Protein AF-A0A243R9X4-F1 (afdb_monomer_lite)

Secondary structure (DSSP, 8-state):
-EEE--TTS-EEEP-------SPP---TTT-S------HHHHHHHHHHS---HHHHHHHHH-----PPPPP-PPPPPPP-

Radius of gyration: 19.1 Å; chains: 1; bounding box: 31×38×65 Å

pLDDT: mean 81.18, std 12.4, range [52.31, 97.62]

Foldseek 3Di:
DDFDCDDPHTDDDDDDDDDDPDDDDDDCVVPVDDDDDDLVVVVVCVVPDDDDPVVVVCCVVDVDDDDPPPDDPDDDDDDD

Sequence (80 aa):
KFLCRGAISPYWLGVHEAVVTEPLRPDPAEIAWHGWVGERELQEAFRRWMFVPDAVDVMRRCPGRRVPSAATPRPTPPRS

Structure (mmCIF, N/CA/C/O backbone):
data_AF-A0A243R9X4-F1
#
_entry.id   AF-A0A243R9X4-F1
#
loop_
_atom_site.group_PDB
_atom_site.id
_atom_site.type_symbol
_atom_site.label_atom_id
_atom_site.label_alt_id
_atom_site.label_comp_id
_atom_site.label_asym_id
_atom_site.label_entity_id
_atom_site.label_seq_id
_atom_site.pdbx_PDB_ins_code
_atom_site.Cartn_x
_atom_site.Cartn_y
_atom_site.Cartn_z
_atom_site.occupancy
_atom_site.B_iso_or_equiv
_atom_site.auth_seq_id
_atom_site.auth_comp_id
_atom_site.auth_asym_id
_atom_site.auth_atom_id
_atom_site.pdbx_PDB_model_num
ATOM 1 N N . LYS A 1 1 ? 12.053 10.893 -0.154 1.00 68.19 1 LYS A N 1
ATOM 2 C CA . LYS A 1 1 ? 12.029 10.320 -1.522 1.00 68.19 1 LYS A CA 1
ATOM 3 C C . LYS A 1 1 ? 13.180 9.327 -1.636 1.00 68.19 1 LYS A C 1
ATOM 5 O O . LYS A 1 1 ? 14.242 9.632 -1.107 1.00 68.19 1 LYS A O 1
ATOM 10 N N . PHE A 1 2 ? 12.975 8.183 -2.281 1.00 76.56 2 PHE A N 1
ATOM 11 C CA . PHE A 1 2 ? 13.973 7.123 -2.463 1.00 76.56 2 PHE A CA 1
ATOM 12 C C . PHE A 1 2 ? 14.321 7.011 -3.942 1.00 76.56 2 PHE A C 1
ATOM 14 O O . PHE A 1 2 ? 13.424 7.073 -4.777 1.00 76.56 2 PHE A O 1
ATOM 21 N N . LEU A 1 3 ? 15.608 6.903 -4.270 1.00 79.31 3 LEU A N 1
ATOM 22 C CA . LEU A 1 3 ? 16.031 6.639 -5.642 1.00 79.31 3 LEU A CA 1
ATOM 23 C C . LEU A 1 3 ? 15.979 5.131 -5.886 1.00 79.31 3 LEU A C 1
ATOM 25 O O . LEU A 1 3 ? 16.829 4.391 -5.385 1.00 79.31 3 LEU A O 1
ATOM 29 N N . CYS A 1 4 ? 15.002 4.710 -6.674 1.00 76.75 4 CYS A N 1
ATOM 30 C CA . CYS A 1 4 ? 14.841 3.345 -7.141 1.00 76.75 4 CYS A CA 1
ATOM 31 C C . CYS A 1 4 ? 15.646 3.177 -8.429 1.00 76.75 4 CYS A C 1
ATOM 33 O O . CYS A 1 4 ? 15.471 3.935 -9.379 1.00 76.75 4 CYS A O 1
ATOM 35 N N . ARG A 1 5 ? 16.567 2.208 -8.461 1.00 73.12 5 ARG A N 1
ATOM 36 C CA . ARG A 1 5 ? 17.408 1.925 -9.642 1.00 73.12 5 ARG A CA 1
ATOM 37 C C . ARG A 1 5 ? 16.848 0.792 -10.520 1.00 73.12 5 ARG A C 1
ATOM 39 O O . ARG A 1 5 ? 17.549 0.330 -11.412 1.00 73.12 5 ARG A O 1
ATOM 46 N N . GLY A 1 6 ? 15.637 0.306 -10.232 1.00 66.12 6 GLY A N 1
ATOM 47 C CA . GLY A 1 6 ? 15.103 -0.956 -10.755 1.00 66.12 6 GLY A CA 1
ATOM 48 C C . GLY A 1 6 ? 14.049 -0.857 -11.871 1.00 66.12 6 GLY A C 1
ATOM 49 O O . GLY A 1 6 ? 13.323 0.125 -11.993 1.00 66.12 6 GLY A O 1
ATOM 50 N N . ALA A 1 7 ? 13.968 -1.960 -12.627 1.00 61.88 7 ALA A N 1
ATOM 51 C CA . ALA A 1 7 ? 12.968 -2.410 -13.610 1.00 61.88 7 ALA A CA 1
ATOM 52 C C . ALA A 1 7 ? 12.882 -1.727 -14.991 1.00 61.88 7 ALA A C 1
ATOM 54 O O . ALA A 1 7 ? 12.780 -2.460 -15.971 1.00 61.88 7 ALA A O 1
ATOM 55 N N . ILE A 1 8 ? 12.925 -0.393 -15.119 1.00 67.81 8 ILE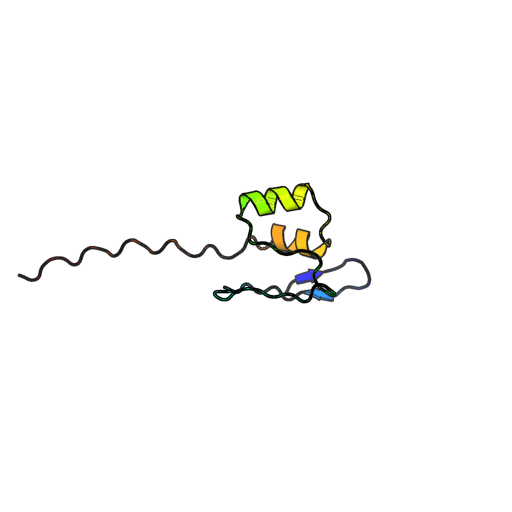 A N 1
ATOM 56 C CA . ILE A 1 8 ? 12.767 0.267 -16.444 1.00 67.81 8 ILE A CA 1
ATOM 57 C C . ILE A 1 8 ? 13.735 1.457 -16.640 1.00 67.81 8 ILE A C 1
ATOM 59 O O . ILE A 1 8 ? 14.284 1.624 -17.725 1.00 67.81 8 ILE A O 1
ATOM 63 N N . SER A 1 9 ? 13.994 2.260 -15.598 1.00 71.00 9 SER A N 1
ATOM 64 C CA . SER A 1 9 ? 14.951 3.390 -15.553 1.00 71.00 9 SER A CA 1
ATOM 65 C C . SER A 1 9 ? 15.026 3.918 -14.106 1.00 71.00 9 SER A C 1
ATOM 67 O O . SER A 1 9 ? 14.084 3.657 -13.353 1.00 71.00 9 SER A O 1
ATOM 69 N N . PRO A 1 10 ? 16.074 4.646 -13.658 1.00 77.50 10 PRO A N 1
ATOM 70 C CA . PRO A 1 10 ? 16.068 5.232 -12.324 1.00 77.50 10 PRO A CA 1
ATOM 71 C C . PRO A 1 10 ? 14.893 6.193 -12.137 1.00 77.50 10 PRO A C 1
ATOM 73 O O . PRO A 1 10 ? 14.671 7.084 -12.956 1.00 77.50 10 PRO A O 1
ATOM 76 N N . TYR A 1 11 ? 14.172 6.051 -11.031 1.00 83.00 11 TYR A N 1
ATOM 77 C CA . TYR A 1 11 ? 13.051 6.922 -10.705 1.00 83.00 11 TYR A CA 1
ATOM 78 C C . TYR A 1 11 ? 13.025 7.261 -9.215 1.00 83.00 11 TYR A C 1
ATOM 80 O O . TYR A 1 11 ? 13.594 6.561 -8.373 1.00 83.00 11 TYR A O 1
ATOM 88 N N . TRP A 1 12 ? 12.385 8.380 -8.884 1.00 85.88 12 TRP A N 1
ATOM 89 C CA . TRP A 1 12 ? 12.216 8.815 -7.503 1.00 85.88 12 TRP A CA 1
ATOM 90 C C . TRP A 1 12 ? 10.865 8.361 -6.967 1.00 85.88 12 TRP A C 1
ATOM 92 O O . TRP A 1 12 ? 9.826 8.760 -7.485 1.00 85.88 12 TRP A O 1
ATOM 102 N N . LEU A 1 13 ? 10.883 7.605 -5.875 1.00 85.56 13 LEU A N 1
ATOM 103 C CA . LEU A 1 13 ? 9.692 7.200 -5.145 1.00 85.56 13 LEU A CA 1
ATOM 104 C C . LEU A 1 13 ? 9.433 8.155 -3.969 1.00 85.56 13 LEU A C 1
ATOM 106 O O . LEU A 1 13 ? 10.299 8.372 -3.112 1.00 85.56 13 LEU A O 1
ATOM 110 N N . GLY A 1 14 ? 8.241 8.748 -3.915 1.00 87.69 14 GLY A N 1
ATOM 111 C CA . GLY A 1 14 ? 7.723 9.417 -2.719 1.00 87.69 14 GLY A CA 1
ATOM 112 C C . GLY A 1 14 ? 7.093 8.388 -1.782 1.00 87.69 14 GLY A C 1
ATOM 113 O O . GLY A 1 14 ? 6.301 7.573 -2.233 1.00 87.69 14 GLY A O 1
ATOM 114 N N . VA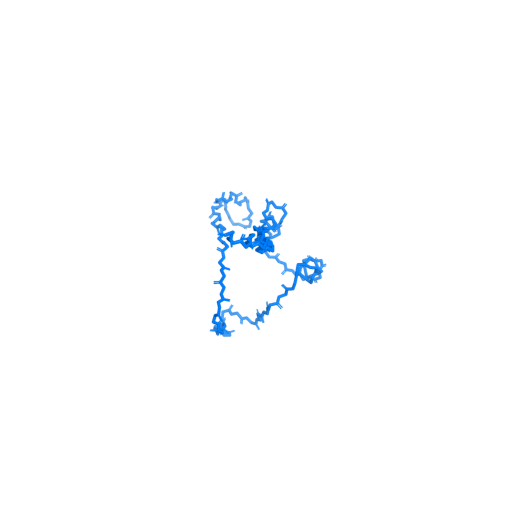L A 1 15 ? 7.449 8.411 -0.497 1.00 87.19 15 VAL A N 1
ATOM 115 C CA . VAL A 1 15 ? 6.842 7.543 0.525 1.00 87.19 15 VAL A CA 1
ATOM 116 C C . VAL A 1 15 ? 6.133 8.441 1.520 1.00 87.19 15 VAL A C 1
ATOM 118 O O . VAL A 1 15 ? 6.728 9.404 2.009 1.00 87.19 15 VAL A O 1
ATOM 121 N N . HIS A 1 16 ? 4.872 8.124 1.786 1.00 86.69 16 HIS A N 1
ATOM 122 C CA . HIS A 1 16 ? 3.994 8.879 2.664 1.00 86.69 16 HIS A CA 1
ATOM 123 C C . HIS A 1 16 ? 3.295 7.913 3.613 1.00 86.69 16 HIS A C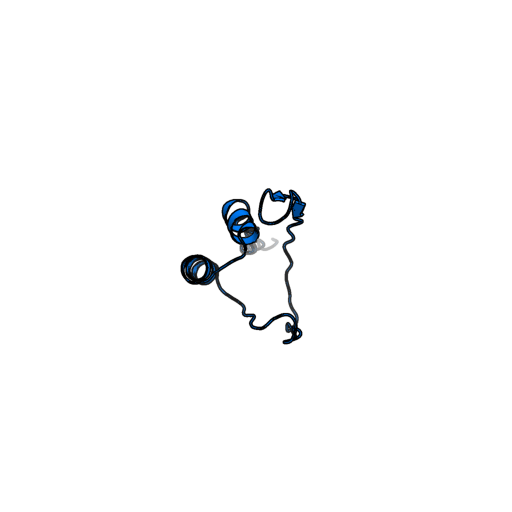 1
ATOM 125 O O . HIS A 1 16 ? 2.906 6.818 3.216 1.00 86.69 16 HIS A O 1
ATOM 131 N N . GLU A 1 17 ? 3.144 8.338 4.859 1.00 87.56 17 GLU A N 1
ATOM 132 C CA . GLU A 1 17 ? 2.363 7.637 5.869 1.00 87.56 17 GLU A CA 1
ATOM 133 C C . GLU A 1 17 ? 1.093 8.448 6.124 1.00 87.56 17 GLU A C 1
ATOM 135 O O . GLU A 1 17 ? 1.154 9.674 6.253 1.00 87.56 17 GLU A O 1
ATOM 140 N N . ALA A 1 18 ? -0.051 7.772 6.162 1.00 90.38 18 ALA A N 1
ATOM 141 C CA . ALA A 1 18 ? -1.350 8.385 6.393 1.00 90.38 18 ALA A CA 1
ATOM 142 C C . ALA A 1 18 ? -2.187 7.501 7.321 1.00 90.38 18 ALA A C 1
ATOM 144 O O . ALA A 1 18 ? -2.079 6.276 7.294 1.00 90.38 18 ALA A O 1
ATOM 145 N N . VAL A 1 19 ? -3.037 8.139 8.123 1.00 91.06 19 VAL A N 1
ATOM 146 C CA . VAL A 1 19 ? -4.049 7.463 8.937 1.00 91.06 19 VAL A CA 1
ATOM 147 C C . VAL A 1 19 ? -5.374 7.567 8.194 1.00 91.06 19 VAL A C 1
ATOM 149 O O . VAL A 1 19 ? -5.794 8.669 7.853 1.00 91.06 19 VAL A O 1
ATOM 152 N N . VAL A 1 20 ? -6.014 6.427 7.937 1.00 91.50 20 VAL A N 1
ATOM 153 C CA . VAL A 1 20 ? -7.339 6.362 7.312 1.00 91.50 20 VAL A CA 1
ATOM 154 C C . VAL A 1 20 ? -8.343 5.987 8.392 1.00 91.50 20 VAL A C 1
ATOM 156 O O . VAL A 1 20 ? -8.228 4.924 9.002 1.00 91.50 20 VAL A O 1
ATOM 159 N N . THR A 1 21 ? -9.299 6.873 8.652 1.00 92.56 21 THR A N 1
ATOM 160 C CA . THR A 1 21 ? -10.342 6.676 9.671 1.00 92.56 21 THR A CA 1
ATOM 161 C C . THR A 1 21 ? -11.664 6.192 9.080 1.00 92.56 21 THR A C 1
ATOM 163 O O . THR A 1 21 ? -12.515 5.662 9.792 1.00 92.56 21 THR A O 1
ATOM 166 N N . GLU A 1 22 ? -11.829 6.346 7.772 1.00 94.50 22 GLU A N 1
ATOM 167 C CA . GLU A 1 22 ? -13.028 6.027 7.018 1.00 94.50 22 GLU A CA 1
ATOM 168 C C . GLU A 1 22 ? -12.920 4.663 6.313 1.00 94.50 22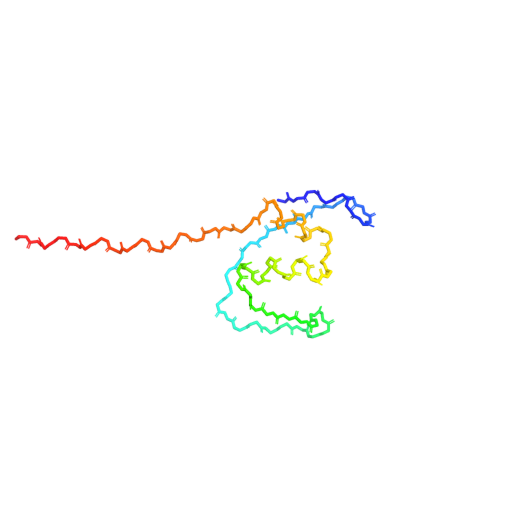 GLU A C 1
ATOM 170 O O . GLU A 1 22 ? -11.821 4.156 6.067 1.00 94.50 22 GLU A O 1
ATOM 175 N N . PRO A 1 23 ? -14.055 4.052 5.928 1.00 92.06 23 PRO A N 1
ATOM 176 C CA . PRO A 1 23 ? -14.039 2.828 5.138 1.00 92.06 23 PRO A CA 1
ATOM 177 C C . PRO A 1 23 ? -13.339 3.021 3.786 1.00 92.06 23 PRO A C 1
ATOM 179 O O . PRO A 1 23 ? -13.740 3.864 2.981 1.00 92.06 23 PRO A O 1
ATOM 182 N N . LEU A 1 24 ? -12.340 2.183 3.502 1.00 92.94 24 LEU A N 1
ATOM 183 C CA . LEU A 1 24 ? -11.671 2.147 2.204 1.00 92.94 24 LEU A CA 1
ATOM 184 C C . LEU A 1 24 ? -12.561 1.435 1.173 1.00 92.94 24 LEU A C 1
ATOM 186 O O . LEU A 1 24 ? -13.018 0.318 1.419 1.00 92.94 24 LEU A O 1
ATOM 190 N N . ARG A 1 25 ? -12.786 2.064 0.012 1.00 95.00 25 ARG A N 1
ATOM 191 C CA . ARG A 1 25 ? -13.532 1.486 -1.122 1.00 95.00 25 ARG A CA 1
ATOM 192 C C . ARG A 1 25 ? -12.713 1.559 -2.419 1.00 95.00 25 ARG A C 1
ATOM 194 O O . ARG A 1 25 ? -12.963 2.450 -3.229 1.00 95.00 25 ARG A O 1
ATOM 201 N N . PRO A 1 26 ? -11.706 0.691 -2.600 1.00 95.75 26 PRO A N 1
ATOM 202 C CA . PRO A 1 26 ? -10.916 0.655 -3.824 1.00 95.75 26 PRO A CA 1
ATOM 203 C C . PRO A 1 26 ? -11.736 0.220 -5.033 1.00 95.75 26 PRO A C 1
ATOM 205 O O . PRO A 1 26 ? -12.670 -0.574 -4.906 1.00 95.75 26 PRO A O 1
ATOM 208 N N . ASP A 1 27 ? -11.346 0.711 -6.206 1.00 97.62 27 ASP A N 1
ATOM 209 C CA . ASP A 1 27 ? -11.850 0.197 -7.475 1.00 97.62 27 ASP A CA 1
ATOM 210 C C . ASP A 1 27 ? -11.274 -1.214 -7.715 1.00 97.62 27 ASP A C 1
ATOM 212 O O . ASP A 1 27 ? -10.047 -1.358 -7.746 1.00 97.62 27 ASP A O 1
ATOM 216 N N . PRO A 1 28 ? -12.107 -2.259 -7.883 1.00 95.38 28 PRO A N 1
ATOM 217 C CA . PRO A 1 28 ? -11.625 -3.617 -8.128 1.00 95.38 28 PRO A CA 1
ATOM 218 C C . PRO A 1 28 ? -10.888 -3.784 -9.465 1.00 95.38 28 PRO A C 1
ATOM 220 O O . PRO A 1 28 ? -10.145 -4.753 -9.612 1.00 95.38 28 PRO A O 1
ATOM 223 N N . ALA A 1 29 ? -11.071 -2.873 -10.431 1.00 97.56 29 ALA A N 1
ATOM 224 C CA . ALA A 1 29 ? -10.304 -2.879 -11.678 1.00 97.56 29 ALA A CA 1
ATOM 225 C C . ALA A 1 29 ? -8.826 -2.510 -11.453 1.00 97.56 29 ALA A C 1
ATOM 227 O O . ALA A 1 29 ? -7.960 -2.970 -12.194 1.00 97.56 29 ALA A O 1
ATOM 228 N N . GLU A 1 30 ? -8.540 -1.728 -10.409 1.00 96.62 30 GLU A N 1
ATOM 229 C CA . GLU A 1 30 ? -7.195 -1.262 -10.054 1.00 96.62 30 GLU A CA 1
ATOM 230 C C . GLU A 1 30 ? -6.592 -2.075 -8.897 1.00 96.62 30 GLU A C 1
ATOM 232 O O . GLU A 1 30 ? -5.397 -2.371 -8.880 1.00 96.62 30 GLU A O 1
ATOM 237 N N . ILE A 1 31 ? -7.414 -2.453 -7.909 1.00 95.38 31 ILE A N 1
ATOM 238 C CA . ILE A 1 31 ? -6.974 -3.135 -6.688 1.00 95.38 31 ILE A CA 1
ATOM 239 C C . ILE A 1 31 ? -7.758 -4.432 -6.495 1.00 95.38 31 ILE A C 1
ATOM 241 O O . ILE A 1 31 ? -8.852 -4.454 -5.936 1.00 95.38 31 ILE A O 1
ATOM 245 N N . ALA A 1 32 ? -7.136 -5.542 -6.892 1.00 93.69 32 ALA A N 1
ATOM 246 C CA . ALA A 1 32 ? -7.727 -6.875 -6.788 1.00 93.69 32 ALA A CA 1
ATOM 247 C C . ALA A 1 32 ? -7.925 -7.362 -5.336 1.00 93.69 32 ALA A C 1
ATOM 249 O O . ALA A 1 32 ? -8.773 -8.216 -5.084 1.00 93.69 32 ALA A O 1
ATOM 250 N N . TRP A 1 33 ? -7.140 -6.854 -4.377 1.00 92.25 33 TRP A N 1
ATOM 251 C CA . TRP A 1 33 ? -7.279 -7.183 -2.956 1.00 92.25 33 TRP A CA 1
ATOM 252 C C . TRP A 1 33 ? -6.695 -6.091 -2.053 1.00 92.25 33 TRP A C 1
ATOM 254 O O . TRP A 1 33 ? -5.640 -5.528 -2.347 1.00 92.25 33 TRP A O 1
ATOM 264 N N . HIS A 1 34 ? -7.357 -5.833 -0.925 1.00 93.31 34 HIS A N 1
ATOM 265 C CA . HIS A 1 34 ? -6.866 -4.959 0.137 1.00 93.31 34 HIS A CA 1
ATOM 266 C C . HIS A 1 34 ? -7.326 -5.462 1.511 1.00 93.31 34 HIS A C 1
ATOM 268 O O . HIS A 1 34 ? -8.384 -6.076 1.646 1.00 93.31 34 HIS A O 1
ATOM 274 N N . GLY A 1 35 ? -6.550 -5.160 2.550 1.00 91.38 35 GLY A N 1
ATOM 275 C CA . GLY A 1 35 ? -6.881 -5.513 3.925 1.00 91.38 35 GLY A CA 1
ATOM 276 C C . GLY A 1 35 ? -6.003 -4.774 4.927 1.00 91.38 35 GLY A C 1
ATOM 277 O O . GLY A 1 35 ? -4.880 -4.382 4.611 1.00 91.38 35 GLY A O 1
ATOM 278 N N . TRP A 1 36 ? -6.527 -4.584 6.136 1.00 92.19 36 TRP A N 1
ATOM 279 C CA . TRP A 1 36 ? -5.738 -4.122 7.275 1.00 92.19 36 TRP A CA 1
ATOM 280 C C . TRP A 1 36 ? -4.987 -5.309 7.871 1.00 92.19 36 TRP A C 1
ATOM 282 O O . TRP A 1 36 ? -5.589 -6.353 8.107 1.00 92.19 36 TRP A O 1
ATOM 292 N N . VAL A 1 37 ? -3.689 -5.144 8.112 1.00 91.56 37 VAL A N 1
ATOM 293 C CA . VAL A 1 37 ? -2.828 -6.178 8.695 1.00 91.56 37 VAL A CA 1
ATOM 294 C C . VAL A 1 37 ? -1.991 -5.584 9.819 1.00 91.56 37 VAL A C 1
ATOM 296 O O . VAL A 1 37 ? -1.580 -4.423 9.756 1.00 91.56 37 VAL A O 1
ATOM 299 N N . GLY A 1 38 ? -1.733 -6.379 10.854 1.00 89.94 38 GLY A N 1
ATOM 300 C CA . GLY A 1 38 ? -0.778 -6.016 11.896 1.00 89.94 38 GLY A CA 1
ATOM 301 C C . GLY A 1 38 ? 0.670 -6.076 11.401 1.00 89.94 38 GLY A C 1
ATOM 302 O O . GLY A 1 38 ? 0.971 -6.647 10.353 1.00 89.94 38 GLY A O 1
ATOM 303 N N . GLU A 1 39 ? 1.607 -5.551 12.194 1.00 87.94 39 GLU A N 1
ATOM 304 C CA . GLU A 1 39 ? 3.031 -5.525 11.823 1.00 87.94 39 GLU A CA 1
ATOM 305 C C . GLU A 1 39 ? 3.591 -6.934 11.554 1.00 87.94 39 GLU A C 1
ATOM 307 O O . GLU A 1 39 ? 4.262 -7.156 10.550 1.00 87.94 39 GLU A O 1
ATOM 312 N N . ARG A 1 40 ? 3.264 -7.922 12.400 1.00 89.69 40 ARG A N 1
ATOM 313 C CA . ARG A 1 40 ? 3.713 -9.313 12.212 1.00 89.69 40 ARG A CA 1
ATOM 314 C C . ARG A 1 40 ? 3.137 -9.944 10.943 1.00 89.69 40 ARG A C 1
ATOM 316 O O . ARG A 1 40 ? 3.869 -10.591 10.202 1.00 89.69 40 ARG A O 1
ATOM 323 N N . GLU A 1 41 ? 1.848 -9.743 10.694 1.00 92.19 41 GLU A N 1
ATOM 324 C CA . GLU A 1 41 ? 1.162 -10.267 9.508 1.00 92.19 41 GLU A CA 1
ATOM 325 C C . GLU A 1 41 ? 1.742 -9.658 8.230 1.00 92.19 41 GLU A C 1
ATOM 327 O O . GLU A 1 41 ? 1.957 -10.370 7.252 1.00 92.19 41 GLU A O 1
ATOM 332 N N . LEU A 1 42 ? 2.091 -8.369 8.264 1.00 88.81 42 LEU A N 1
ATOM 333 C CA . LEU A 1 42 ? 2.787 -7.704 7.169 1.00 88.81 42 LEU A CA 1
ATOM 334 C C . LEU A 1 42 ? 4.162 -8.340 6.907 1.00 88.81 42 LEU A C 1
ATOM 336 O O . LEU A 1 42 ? 4.487 -8.647 5.761 1.00 88.81 42 LEU A O 1
ATOM 340 N N . GLN A 1 43 ? 4.956 -8.598 7.953 1.00 87.88 43 GLN A N 1
ATOM 341 C CA . GLN A 1 43 ? 6.255 -9.275 7.808 1.00 87.88 43 GLN A CA 1
ATOM 342 C C . GLN A 1 43 ? 6.117 -10.700 7.252 1.00 87.88 43 GLN A C 1
ATOM 344 O O . GLN A 1 43 ? 6.956 -11.147 6.469 1.00 87.88 43 GLN A O 1
ATOM 349 N N . GLU A 1 44 ? 5.066 -11.423 7.637 1.00 90.81 44 GLU A N 1
ATOM 350 C CA . GLU A 1 44 ? 4.755 -12.743 7.084 1.00 90.81 44 GLU A CA 1
ATOM 351 C C . GLU A 1 44 ? 4.325 -12.650 5.613 1.00 90.81 44 GLU A C 1
ATOM 353 O O . GLU A 1 44 ? 4.785 -13.449 4.796 1.00 90.81 44 GLU A O 1
ATOM 358 N N . ALA A 1 45 ? 3.517 -11.651 5.246 1.00 90.12 45 ALA A N 1
ATOM 359 C CA . ALA A 1 45 ? 3.103 -11.414 3.866 1.00 90.12 45 ALA A CA 1
ATOM 360 C C . ALA A 1 45 ? 4.310 -11.163 2.949 1.00 90.12 45 ALA A C 1
ATOM 362 O O . ALA A 1 45 ? 4.410 -11.798 1.900 1.00 90.12 45 ALA A O 1
ATOM 363 N N . PHE A 1 46 ? 5.284 -10.346 3.375 1.00 88.00 46 PHE A N 1
ATOM 364 C CA . PHE A 1 46 ? 6.528 -10.098 2.623 1.00 88.00 46 PHE A CA 1
ATOM 365 C C . PHE A 1 46 ? 7.355 -11.355 2.337 1.00 88.00 46 PHE A C 1
ATOM 367 O O . PHE A 1 46 ? 8.138 -11.369 1.390 1.00 88.00 46 PHE A O 1
ATOM 374 N N . ARG A 1 47 ? 7.198 -12.414 3.139 1.00 88.12 47 ARG A N 1
ATOM 375 C CA . ARG A 1 47 ? 7.876 -13.701 2.917 1.00 88.12 47 ARG A CA 1
ATOM 376 C C . ARG A 1 47 ? 7.098 -14.633 1.992 1.00 88.12 47 ARG A C 1
ATOM 378 O O . ARG A 1 47 ? 7.684 -15.575 1.468 1.00 88.12 47 ARG A O 1
ATOM 385 N N . ARG A 1 48 ? 5.786 -14.428 1.850 1.00 90.50 48 ARG A N 1
ATOM 386 C CA . ARG A 1 48 ? 4.869 -15.364 1.177 1.00 90.50 48 ARG A CA 1
ATOM 387 C C . ARG A 1 48 ? 4.411 -14.872 -0.189 1.00 90.50 48 ARG A C 1
ATOM 389 O O . ARG A 1 48 ? 4.113 -15.699 -1.044 1.00 90.50 48 ARG A O 1
ATOM 396 N N . TRP A 1 49 ? 4.307 -13.562 -0.385 1.00 89.62 49 TRP A N 1
ATOM 397 C CA . TRP A 1 49 ? 3.755 -12.960 -1.597 1.00 89.62 49 TRP A CA 1
ATOM 398 C C . TRP A 1 49 ? 4.820 -12.234 -2.410 1.00 89.62 49 TRP A C 1
ATOM 400 O O . TRP A 1 49 ? 5.864 -11.833 -1.897 1.00 89.62 49 TRP A O 1
ATOM 410 N N . MET A 1 50 ? 4.533 -12.048 -3.698 1.00 89.88 50 MET A N 1
ATOM 411 C CA . MET A 1 50 ? 5.370 -11.238 -4.575 1.00 89.88 50 MET A CA 1
ATOM 412 C C . MET A 1 50 ? 5.008 -9.764 -4.410 1.00 89.88 50 MET A C 1
ATOM 414 O O . MET A 1 50 ? 3.893 -9.353 -4.721 1.00 89.88 50 MET A O 1
ATOM 418 N N . PHE A 1 51 ? 5.973 -8.974 -3.951 1.00 88.19 51 PHE A N 1
ATOM 419 C CA . PHE A 1 51 ? 5.891 -7.518 -3.920 1.00 88.19 51 PHE A CA 1
ATOM 420 C C . PHE A 1 51 ? 6.766 -6.922 -5.016 1.00 88.19 51 PHE A C 1
ATOM 422 O O . PHE A 1 51 ? 7.784 -7.502 -5.401 1.00 88.19 51 PHE A O 1
ATOM 429 N N . VAL A 1 52 ? 6.403 -5.726 -5.483 1.00 85.94 52 VAL A N 1
ATOM 430 C CA . VAL A 1 52 ? 7.295 -4.951 -6.349 1.00 85.94 52 VAL A CA 1
ATOM 431 C C . VAL A 1 52 ? 8.609 -4.660 -5.605 1.00 85.94 52 VAL A C 1
ATOM 433 O O . VAL A 1 52 ? 8.564 -4.363 -4.404 1.00 85.94 52 VAL A O 1
ATOM 436 N N . PRO A 1 53 ? 9.779 -4.732 -6.273 1.00 84.69 53 PRO A N 1
ATOM 437 C CA . PRO A 1 53 ? 11.083 -4.597 -5.614 1.00 84.69 53 PRO A CA 1
ATOM 438 C C . PRO A 1 53 ? 11.206 -3.344 -4.743 1.00 84.69 53 PRO A C 1
ATOM 440 O O . PRO A 1 53 ? 11.789 -3.378 -3.660 1.00 84.69 53 PRO A O 1
ATOM 443 N N . ASP A 1 54 ? 10.595 -2.250 -5.186 1.00 84.38 54 ASP A N 1
ATOM 444 C CA . ASP A 1 54 ? 10.675 -0.963 -4.506 1.00 84.38 54 ASP A CA 1
ATOM 445 C C . ASP A 1 54 ? 9.888 -0.939 -3.191 1.00 84.38 54 ASP A C 1
ATOM 447 O O . ASP A 1 54 ? 10.337 -0.331 -2.222 1.00 84.38 54 ASP A O 1
ATOM 451 N N . ALA A 1 55 ? 8.777 -1.677 -3.093 1.00 83.31 55 ALA A N 1
ATOM 452 C CA . ALA A 1 55 ? 8.037 -1.823 -1.839 1.00 83.31 55 ALA A CA 1
ATOM 453 C C . ALA A 1 55 ? 8.857 -2.588 -0.785 1.00 83.31 55 ALA A C 1
ATOM 455 O O . ALA A 1 55 ? 8.868 -2.217 0.390 1.00 83.31 55 ALA A O 1
ATOM 456 N N . VAL A 1 56 ? 9.597 -3.619 -1.211 1.00 85.56 56 VAL A N 1
ATOM 457 C CA . VAL A 1 56 ? 10.500 -4.385 -0.334 1.00 85.56 56 VAL A CA 1
ATOM 458 C C . VAL A 1 56 ? 11.643 -3.503 0.174 1.00 85.56 56 VAL A C 1
ATOM 460 O O . VAL A 1 56 ? 11.997 -3.550 1.356 1.00 85.56 56 VAL A O 1
ATOM 463 N N . ASP A 1 57 ? 12.222 -2.680 -0.703 1.00 85.56 57 ASP A N 1
ATOM 464 C CA . ASP A 1 57 ? 13.331 -1.796 -0.342 1.00 85.56 57 ASP A CA 1
ATOM 465 C C . ASP A 1 57 ? 12.876 -0.665 0.597 1.00 85.56 57 ASP A C 1
ATOM 467 O O . ASP A 1 57 ? 13.572 -0.351 1.567 1.00 85.56 57 ASP A O 1
ATOM 471 N N . VAL A 1 58 ? 11.673 -0.113 0.387 1.00 85.44 58 VAL A N 1
ATOM 472 C CA . VAL A 1 58 ? 11.060 0.854 1.314 1.00 85.44 58 VAL A CA 1
ATOM 473 C C . VAL A 1 58 ? 10.858 0.235 2.692 1.00 85.44 58 VAL A C 1
ATOM 475 O O . VAL A 1 58 ? 11.306 0.818 3.676 1.00 85.44 58 VAL A O 1
ATOM 478 N N . MET A 1 59 ? 10.269 -0.958 2.790 1.00 82.19 59 MET A N 1
ATOM 479 C CA . MET A 1 59 ? 10.009 -1.594 4.089 1.00 82.19 59 MET A CA 1
ATOM 480 C C . MET A 1 59 ? 11.274 -1.879 4.896 1.00 82.19 59 MET A C 1
ATOM 482 O O . MET A 1 59 ? 11.277 -1.733 6.117 1.00 82.19 59 MET A O 1
ATOM 486 N N . ARG A 1 60 ? 12.380 -2.235 4.232 1.00 81.62 60 ARG A N 1
ATOM 487 C CA . ARG A 1 60 ? 13.674 -2.430 4.904 1.00 81.62 60 ARG A CA 1
ATOM 488 C C . ARG A 1 60 ? 14.267 -1.134 5.453 1.00 81.62 60 ARG A C 1
ATOM 490 O O . ARG A 1 60 ? 14.990 -1.176 6.444 1.00 81.62 60 ARG A O 1
ATOM 497 N N . ARG A 1 61 ? 14.021 -0.001 4.792 1.00 82.00 61 ARG A N 1
ATOM 498 C CA . ARG A 1 61 ? 14.651 1.292 5.112 1.00 82.00 61 ARG A CA 1
ATOM 4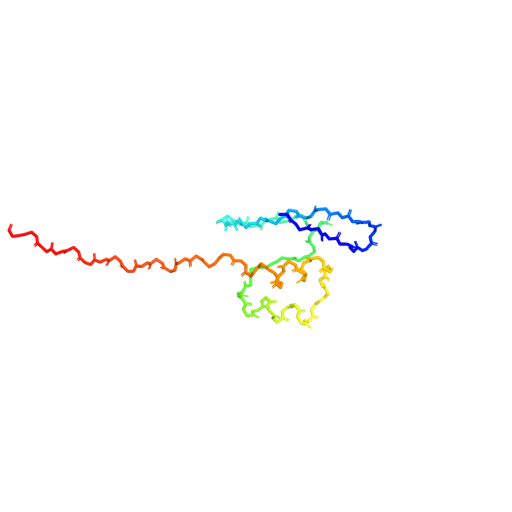99 C C . ARG A 1 61 ? 13.756 2.203 5.949 1.00 82.00 61 ARG A C 1
ATOM 501 O O . ARG A 1 61 ? 14.258 3.129 6.581 1.00 82.00 61 ARG A O 1
ATOM 508 N N . CYS A 1 62 ? 12.448 1.975 5.931 1.00 77.75 62 CYS A N 1
ATOM 509 C CA . CYS 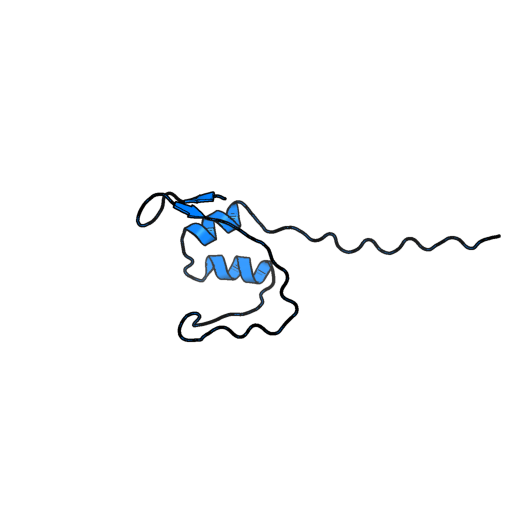A 1 62 ? 11.428 2.828 6.534 1.00 77.75 62 CYS A CA 1
ATOM 510 C C . CYS A 1 62 ? 10.341 1.979 7.204 1.00 77.75 62 CYS A C 1
ATOM 512 O O . CYS A 1 62 ? 9.261 1.826 6.638 1.00 77.75 62 CYS A O 1
ATOM 514 N N . PRO A 1 63 ? 10.583 1.457 8.417 1.00 69.44 63 PRO A N 1
ATOM 515 C CA . PRO A 1 63 ? 9.647 0.572 9.120 1.00 69.44 63 PRO A CA 1
ATOM 516 C C . PRO A 1 63 ? 8.376 1.270 9.666 1.00 69.44 63 PRO A C 1
ATOM 518 O O . PRO A 1 63 ? 7.743 0.761 10.582 1.00 69.44 63 PRO A O 1
ATOM 521 N N . GLY A 1 64 ? 7.987 2.425 9.116 1.00 69.94 64 GLY A N 1
ATOM 522 C CA . GLY A 1 64 ? 6.859 3.232 9.590 1.00 69.94 64 GLY A CA 1
ATOM 523 C C . GLY A 1 64 ? 7.162 4.010 10.873 1.00 69.94 64 GLY A C 1
ATOM 524 O O . GLY A 1 64 ? 8.084 3.695 11.637 1.00 69.94 64 GLY A O 1
ATOM 525 N N . ARG A 1 65 ? 6.408 5.085 11.114 1.00 65.94 65 ARG A N 1
ATOM 526 C CA . ARG A 1 65 ? 6.517 5.841 12.358 1.00 65.94 65 ARG A CA 1
ATOM 527 C C . ARG A 1 65 ? 5.799 5.081 13.468 1.00 65.94 65 ARG A C 1
ATOM 529 O O . ARG A 1 65 ? 4.598 4.851 13.422 1.00 65.94 65 ARG A O 1
ATOM 536 N N . ARG A 1 66 ? 6.517 4.765 14.548 1.00 64.88 66 ARG A N 1
ATOM 537 C CA . ARG A 1 66 ? 5.859 4.360 15.795 1.00 64.88 66 ARG A CA 1
ATOM 538 C C . ARG A 1 66 ? 5.127 5.568 16.366 1.00 64.88 66 ARG A C 1
ATOM 540 O O . ARG A 1 66 ? 5.764 6.542 16.771 1.00 64.88 66 ARG A O 1
ATOM 547 N N . VAL A 1 67 ? 3.798 5.518 16.393 1.00 59.09 67 VAL A N 1
ATOM 548 C CA . VAL A 1 67 ? 3.012 6.454 17.198 1.00 59.09 67 VAL A CA 1
ATOM 549 C C . VAL A 1 67 ? 3.329 6.134 18.661 1.00 59.09 67 VAL A C 1
ATOM 551 O O . VAL A 1 67 ? 3.194 4.974 19.059 1.00 59.09 67 VAL A O 1
ATOM 554 N N . PRO A 1 68 ? 3.801 7.098 19.472 1.00 52.31 68 PRO A N 1
ATOM 555 C CA . PRO A 1 68 ? 3.941 6.870 20.900 1.00 52.31 68 PRO A CA 1
ATOM 556 C C . PRO A 1 68 ? 2.585 6.422 21.441 1.00 52.31 68 PRO A C 1
ATOM 558 O O . PRO A 1 68 ? 1.592 7.122 21.239 1.00 52.31 68 PRO A O 1
ATOM 561 N N . SER A 1 69 ? 2.539 5.272 22.122 1.00 54.50 69 SER A N 1
ATOM 562 C CA . SER A 1 69 ? 1.396 4.946 22.977 1.00 54.50 69 SER A CA 1
ATOM 563 C C . SER A 1 69 ? 1.151 6.169 23.847 1.00 54.50 69 SER A C 1
ATOM 565 O O . SER A 1 69 ? 2.098 6.636 24.487 1.00 54.50 69 SER A O 1
ATOM 567 N N . ALA A 1 70 ? -0.063 6.725 23.815 1.00 58.47 70 ALA A N 1
ATOM 568 C CA . ALA A 1 70 ? -0.404 7.881 24.628 1.00 58.47 70 ALA A CA 1
ATOM 569 C C . ALA A 1 70 ? 0.083 7.609 26.056 1.00 58.47 70 ALA A C 1
ATOM 571 O O . ALA A 1 70 ? -0.311 6.618 26.672 1.00 58.47 70 ALA A O 1
ATOM 572 N N . ALA A 1 71 ? 1.023 8.426 26.535 1.00 58.81 71 ALA A N 1
ATOM 573 C CA . ALA A 1 71 ? 1.465 8.340 27.912 1.00 58.81 71 ALA A CA 1
ATOM 574 C C . ALA A 1 71 ? 0.218 8.483 28.790 1.00 58.81 71 ALA A C 1
ATOM 576 O O . ALA A 1 71 ? -0.569 9.410 28.582 1.00 58.81 71 ALA A O 1
ATOM 577 N N . THR A 1 72 ? 0.028 7.558 29.732 1.00 62.66 72 THR A N 1
ATOM 578 C CA . THR A 1 72 ? -1.039 7.631 30.732 1.00 62.66 72 THR A CA 1
ATOM 579 C C . THR A 1 72 ? -1.086 9.055 31.295 1.00 62.66 72 THR A C 1
ATOM 581 O O . THR A 1 72 ? -0.032 9.557 31.710 1.00 62.66 72 THR A O 1
ATOM 584 N N . PRO A 1 73 ? -2.248 9.737 31.300 1.00 56.28 73 PRO A N 1
ATOM 585 C CA . PRO A 1 73 ? -2.345 11.056 31.902 1.00 56.28 73 PRO A CA 1
ATOM 586 C C . PRO A 1 73 ? -1.829 10.970 33.340 1.00 56.28 73 PRO A C 1
ATOM 588 O O . PRO A 1 73 ? -2.298 10.141 34.123 1.00 56.28 73 PRO A O 1
ATOM 591 N N . ARG A 1 74 ? -0.830 11.791 33.687 1.00 59.97 74 ARG A N 1
ATOM 592 C CA . ARG A 1 74 ? -0.392 11.923 35.081 1.00 59.97 74 ARG A CA 1
ATOM 593 C C . ARG A 1 74 ? -1.606 12.372 35.903 1.00 59.97 74 ARG A C 1
ATOM 595 O O . ARG A 1 74 ? -2.218 13.368 35.514 1.00 59.97 74 ARG A O 1
ATOM 602 N N . PRO A 1 75 ? -1.962 11.686 37.004 1.00 64.12 75 PRO A N 1
ATOM 603 C CA . PRO A 1 75 ? -3.054 12.136 37.852 1.00 64.12 75 PRO A CA 1
ATOM 604 C C . PRO A 1 75 ? -2.713 13.523 38.402 1.00 64.12 75 PRO A C 1
ATOM 606 O O . PRO A 1 75 ? -1.630 13.745 38.949 1.00 64.12 75 PRO A O 1
ATOM 609 N N . THR A 1 76 ? -3.625 14.468 38.202 1.00 69.06 76 THR A N 1
ATOM 610 C CA . THR A 1 76 ? -3.539 15.823 38.743 1.00 69.06 76 THR A CA 1
ATOM 611 C C . THR A 1 76 ? -3.567 15.732 40.272 1.00 69.06 76 THR A C 1
ATOM 613 O O . THR A 1 76 ? -4.507 15.137 40.805 1.00 69.06 76 THR A O 1
ATOM 616 N N . PRO A 1 77 ? -2.581 16.277 41.008 1.00 65.62 77 PRO A N 1
ATOM 617 C CA . PRO A 1 77 ? -2.665 16.300 42.462 1.00 65.62 77 PRO A CA 1
ATOM 618 C C . PRO A 1 77 ? -3.827 17.211 42.904 1.00 65.62 77 PRO A C 1
ATOM 620 O O . PRO A 1 77 ? -4.086 18.227 42.246 1.00 65.62 77 PRO A O 1
ATOM 623 N N . PRO A 1 78 ? -4.544 16.864 43.989 1.00 63.03 78 PRO A N 1
ATOM 624 C CA . PRO A 1 78 ? -5.649 17.673 44.489 1.00 63.03 78 PRO A CA 1
ATOM 625 C C . PRO A 1 78 ? -5.136 19.037 44.967 1.00 63.03 78 PRO A C 1
ATOM 627 O O . PRO A 1 78 ? -4.091 19.129 45.611 1.00 63.03 78 PRO A O 1
ATOM 630 N N . ARG A 1 79 ? -5.873 20.103 44.633 1.00 62.62 79 ARG A N 1
ATOM 631 C CA . ARG A 1 79 ? -5.620 21.445 45.172 1.00 62.62 79 ARG A CA 1
ATOM 632 C C . ARG A 1 79 ? -5.998 21.464 46.656 1.00 62.62 79 ARG A C 1
ATOM 634 O O . ARG A 1 79 ? -7.094 21.025 46.997 1.00 62.62 79 ARG A O 1
ATOM 641 N N . SER A 1 80 ? -5.065 21.937 47.482 1.00 72.81 80 SER A N 1
ATOM 642 C CA . SER A 1 80 ? -5.250 22.273 48.901 1.00 72.81 80 SER A CA 1
ATOM 643 C C . SER A 1 80 ? -6.223 23.426 49.105 1.00 72.81 80 SER A C 1
ATOM 645 O O . SER A 1 80 ? -6.276 24.305 48.213 1.00 72.81 80 SER A O 1
#

Organism: NCBI:txid487165